Protein AF-A0A1F2XD06-F1 (afdb_monomer_lite)

Secondary structure (DSSP, 8-state):
-HHHHHHHHHHHHHHHHHHHHHHHHHT-THHHHHHHHHHHHHHHHHHHHHHHHHHHHHHHHHHTSGGGTTPPP-SGGGGT-S-GGGGT------------GGGSS--

Foldseek 3Di:
DVVVLVVLVCVLVVVLVVQVVVCVVVVHCVSSVVSPVVSVVSVLLSQLVCLQVVVVVVVVVLVVDPVNVPPDDCDDPCVVDVCSNVSNDVPDDPDPPPPPVVVVPDD

Structure (mmCIF, N/CA/C/O backbone):
data_AF-A0A1F2XD06-F1
#
_entry.id   AF-A0A1F2XD06-F1
#
loop_
_atom_site.group_PDB
_atom_site.id
_atom_site.type_symbol
_atom_site.label_atom_id
_atom_site.label_alt_id
_atom_site.label_comp_id
_atom_site.label_asym_id
_atom_site.label_entity_id
_atom_site.label_seq_id
_atom_site.pdbx_PDB_ins_code
_atom_site.Cartn_x
_atom_site.Cartn_y
_atom_site.Cartn_z
_atom_site.occupancy
_atom_site.B_iso_or_equiv
_atom_site.auth_seq_id
_atom_site.auth_comp_id
_atom_site.auth_asym_id
_atom_site.auth_atom_id
_atom_site.pdbx_PDB_model_num
ATOM 1 N N . MET A 1 1 ? -11.651 -0.872 -3.293 1.00 63.56 1 MET A N 1
ATOM 2 C CA . MET A 1 1 ? -10.454 -1.210 -2.487 1.00 63.56 1 MET A CA 1
ATOM 3 C C . MET A 1 1 ? -9.513 -2.116 -3.261 1.00 63.56 1 MET A C 1
ATOM 5 O O . MET A 1 1 ? -8.443 -1.654 -3.625 1.00 63.56 1 MET A O 1
ATOM 9 N N . THR A 1 2 ? -9.929 -3.335 -3.612 1.00 72.94 2 THR A N 1
ATOM 10 C CA . THR A 1 2 ? -9.148 -4.264 -4.454 1.00 72.94 2 THR A CA 1
ATOM 11 C C . THR A 1 2 ? -8.656 -3.620 -5.752 1.00 72.94 2 THR A C 1
ATOM 13 O O . THR A 1 2 ? -7.475 -3.701 -6.056 1.00 72.94 2 THR A O 1
ATOM 16 N N . HIS A 1 3 ? -9.519 -2.878 -6.452 1.00 74.25 3 HIS A N 1
ATOM 17 C CA . HIS A 1 3 ? -9.141 -2.164 -7.677 1.00 74.25 3 HIS A CA 1
ATOM 18 C C . HIS A 1 3 ? -8.012 -1.141 -7.484 1.00 74.25 3 HIS A C 1
ATOM 20 O O . HIS A 1 3 ? -7.142 -1.052 -8.337 1.00 74.25 3 HIS A O 1
ATOM 26 N N . VAL A 1 4 ? -7.982 -0.407 -6.365 1.00 76.44 4 VAL A N 1
ATOM 27 C CA . VAL A 1 4 ? -6.925 0.588 -6.099 1.00 76.44 4 VAL A CA 1
ATOM 28 C C . VAL A 1 4 ? -5.589 -0.116 -5.874 1.00 76.44 4 VAL A C 1
ATOM 30 O O . VAL A 1 4 ? -4.595 0.269 -6.469 1.00 76.44 4 VAL A O 1
ATOM 33 N N . LEU A 1 5 ? -5.576 -1.198 -5.091 1.00 78.62 5 LEU A N 1
ATOM 34 C CA . LEU A 1 5 ? -4.358 -1.978 -4.847 1.00 78.62 5 LEU A CA 1
ATOM 35 C C . LEU A 1 5 ? -3.827 -2.633 -6.129 1.00 78.62 5 LEU A C 1
ATOM 37 O O . LEU A 1 5 ? -2.625 -2.608 -6.373 1.00 78.62 5 LEU A O 1
ATOM 41 N N . ILE A 1 6 ? -4.720 -3.174 -6.964 1.00 83.31 6 ILE A N 1
ATOM 42 C CA . ILE A 1 6 ? -4.357 -3.788 -8.249 1.00 83.31 6 ILE A CA 1
ATOM 43 C C . ILE A 1 6 ? -3.783 -2.740 -9.206 1.00 83.31 6 ILE A C 1
ATOM 45 O O . ILE A 1 6 ? -2.752 -2.987 -9.825 1.00 83.31 6 ILE A O 1
ATOM 49 N N . VAL A 1 7 ? -4.416 -1.567 -9.310 1.00 82.88 7 VAL A N 1
ATOM 50 C CA . VAL A 1 7 ? -3.929 -0.480 -10.170 1.00 82.88 7 VAL A CA 1
ATOM 51 C C . VAL A 1 7 ? -2.564 0.010 -9.693 1.00 82.88 7 VAL A C 1
ATOM 53 O O . VAL A 1 7 ? -1.651 0.100 -10.505 1.00 82.88 7 VAL A O 1
ATOM 56 N N . THR A 1 8 ? -2.373 0.245 -8.393 1.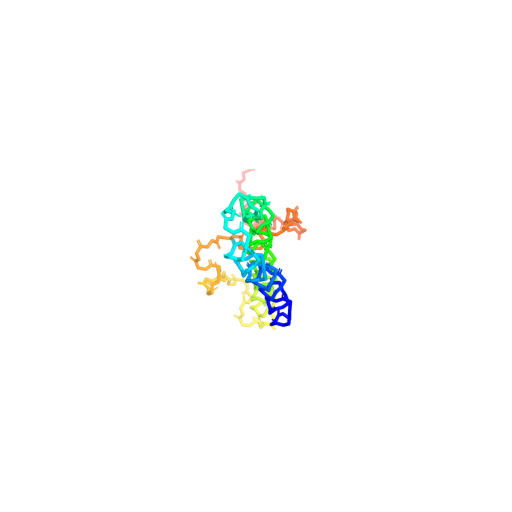00 78.75 8 THR A N 1
ATOM 57 C CA . THR A 1 8 ? -1.073 0.682 -7.862 1.00 78.75 8 THR A CA 1
ATOM 58 C C . THR A 1 8 ? 0.019 -0.368 -8.077 1.00 78.75 8 THR A C 1
ATOM 60 O O . THR A 1 8 ? 1.133 -0.024 -8.465 1.00 78.75 8 THR A O 1
ATOM 63 N N . ALA A 1 9 ? -0.295 -1.657 -7.902 1.00 81.56 9 ALA A N 1
ATOM 64 C CA . ALA A 1 9 ? 0.642 -2.744 -8.182 1.00 81.56 9 ALA A CA 1
ATOM 65 C C . ALA A 1 9 ? 1.005 -2.826 -9.674 1.00 81.56 9 ALA A C 1
ATOM 67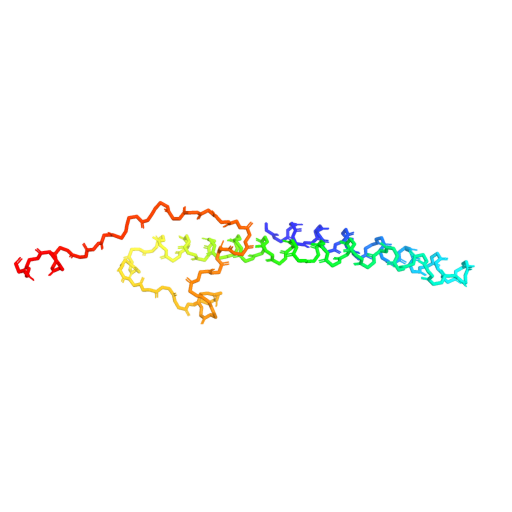 O O . ALA A 1 9 ? 2.178 -2.971 -10.013 1.00 81.56 9 ALA A O 1
ATOM 68 N N . ALA A 1 10 ? 0.023 -2.684 -10.568 1.00 83.75 10 ALA A N 1
ATOM 69 C CA . ALA A 1 10 ? 0.254 -2.682 -12.010 1.00 83.75 10 ALA A CA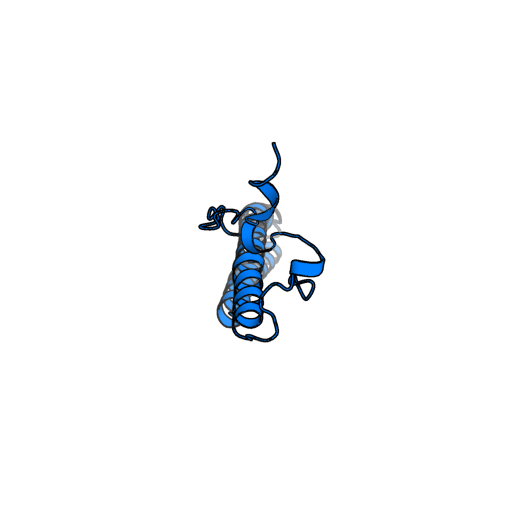 1
ATOM 70 C C . ALA A 1 10 ? 1.099 -1.476 -12.451 1.00 83.75 10 ALA A C 1
ATOM 72 O O . ALA A 1 10 ? 2.031 -1.641 -13.233 1.00 83.75 10 ALA A O 1
ATOM 73 N N . VAL A 1 11 ? 0.825 -0.283 -11.914 1.00 80.56 11 VAL A N 1
ATOM 74 C CA . VAL A 1 11 ? 1.578 0.947 -12.210 1.00 80.56 11 VAL A CA 1
ATOM 75 C C . VAL A 1 11 ? 3.005 0.892 -11.655 1.00 80.56 11 VAL A C 1
ATOM 77 O O . VAL A 1 11 ? 3.895 1.489 -12.246 1.00 80.56 11 VAL A O 1
ATOM 80 N N . ALA A 1 12 ? 3.266 0.146 -10.579 1.00 80.12 12 ALA A N 1
ATOM 81 C CA . ALA A 1 12 ? 4.628 -0.097 -10.102 1.00 80.12 12 ALA A CA 1
ATOM 82 C C . ALA A 1 12 ? 5.373 -1.153 -10.937 1.00 80.12 12 ALA A C 1
ATOM 84 O O . ALA A 1 12 ? 6.522 -0.946 -11.322 1.00 80.12 12 ALA A O 1
ATOM 85 N N . ALA A 1 13 ? 4.724 -2.282 -11.238 1.00 82.44 13 ALA A N 1
ATOM 86 C CA . ALA A 1 13 ? 5.375 -3.433 -11.858 1.00 82.44 13 ALA A CA 1
ATOM 87 C C . ALA A 1 13 ? 5.529 -3.309 -13.381 1.00 82.44 13 ALA A C 1
ATOM 89 O O . ALA A 1 13 ? 6.573 -3.667 -13.920 1.00 82.44 13 ALA A O 1
ATOM 90 N N . ALA A 1 14 ? 4.520 -2.797 -14.091 1.00 84.12 14 ALA A N 1
ATOM 91 C CA . ALA A 1 14 ? 4.543 -2.718 -15.552 1.00 84.12 14 ALA A CA 1
ATOM 92 C C . ALA A 1 14 ? 5.703 -1.860 -16.099 1.00 84.12 14 ALA A C 1
ATOM 94 O O . ALA A 1 14 ? 6.469 -2.372 -16.916 1.00 84.12 14 ALA A O 1
ATOM 95 N N . PRO A 1 15 ? 5.912 -0.605 -15.654 1.00 79.38 15 PRO A N 1
ATOM 96 C CA . PRO A 1 15 ? 7.049 0.186 -16.117 1.00 79.38 15 PRO A CA 1
ATOM 97 C C . PRO A 1 15 ? 8.392 -0.395 -15.668 1.00 79.38 15 PRO A C 1
ATOM 99 O O . PRO A 1 15 ? 9.349 -0.318 -16.431 1.00 79.38 15 PRO A O 1
ATOM 102 N N . PHE A 1 16 ? 8.468 -1.044 -14.500 1.00 82.25 16 PHE A N 1
ATOM 103 C CA . PHE A 1 16 ? 9.683 -1.743 -14.075 1.00 82.25 16 PHE A CA 1
ATOM 104 C C . PHE A 1 16 ? 10.054 -2.878 -15.042 1.00 82.25 16 PHE A C 1
ATOM 106 O O . PHE A 1 16 ? 11.195 -2.957 -15.486 1.00 82.25 16 PHE A O 1
ATOM 113 N N . VAL A 1 17 ? 9.088 -3.717 -15.434 1.00 84.38 17 VAL A N 1
ATOM 114 C CA . VAL A 1 17 ? 9.307 -4.817 -16.393 1.00 84.38 17 VAL A CA 1
ATOM 115 C C . VAL A 1 17 ? 9.700 -4.284 -17.773 1.00 84.38 17 VAL A C 1
ATOM 117 O O . VAL A 1 17 ? 10.606 -4.826 -18.406 1.00 84.38 17 VAL A O 1
ATOM 120 N N . VAL A 1 18 ? 9.064 -3.201 -18.227 1.00 84.62 18 VAL A N 1
ATOM 121 C CA . VAL A 1 18 ? 9.400 -2.551 -19.503 1.00 84.62 18 VAL A CA 1
ATOM 122 C C . VAL A 1 18 ? 10.824 -1.989 -19.474 1.00 84.62 18 VAL A C 1
ATOM 124 O O . VAL A 1 18 ? 11.609 -2.268 -20.379 1.00 84.62 18 VAL A O 1
ATOM 127 N N . LEU A 1 19 ? 11.187 -1.244 -18.428 1.00 80.56 19 LEU A N 1
ATOM 128 C CA . LEU A 1 19 ? 12.524 -0.663 -18.279 1.00 80.56 19 LEU A CA 1
ATOM 129 C C . LEU A 1 19 ? 13.602 -1.732 -18.105 1.00 80.56 19 LEU A C 1
ATOM 131 O O . LEU A 1 19 ? 14.698 -1.586 -18.643 1.00 80.56 19 LEU A O 1
ATOM 135 N N . TRP A 1 20 ? 13.288 -2.827 -17.416 1.00 82.25 20 TRP A N 1
ATOM 136 C CA . TRP A 1 20 ? 14.178 -3.976 -17.310 1.00 82.25 20 TRP A CA 1
ATOM 137 C C . TRP A 1 20 ? 14.423 -4.628 -18.677 1.00 82.25 20 TRP A C 1
ATOM 139 O O . TRP A 1 20 ? 15.571 -4.878 -19.036 1.00 82.25 20 TRP A O 1
ATOM 149 N N . GLY A 1 21 ? 13.380 -4.817 -19.492 1.00 84.56 21 GLY A N 1
ATOM 150 C CA . GLY A 1 21 ? 13.526 -5.326 -20.858 1.00 84.56 21 GLY A CA 1
ATOM 151 C C . GLY A 1 21 ? 14.373 -4.412 -21.750 1.00 84.56 21 GLY A C 1
ATOM 152 O O . GLY A 1 21 ? 15.265 -4.885 -22.452 1.00 84.56 21 GLY A O 1
ATOM 153 N N . ILE A 1 22 ? 14.154 -3.095 -21.676 1.00 82.12 22 ILE A N 1
ATOM 154 C CA . ILE A 1 22 ? 14.959 -2.100 -22.405 1.00 82.12 22 ILE A CA 1
ATOM 155 C C . ILE A 1 22 ? 16.419 -2.127 -21.932 1.00 82.12 22 ILE A C 1
ATOM 157 O O . ILE A 1 22 ? 17.329 -2.085 -22.757 1.00 82.12 22 ILE A O 1
ATOM 161 N N . SER A 1 23 ? 16.653 -2.254 -20.624 1.00 82.00 23 SER A N 1
ATOM 162 C CA . SER A 1 23 ? 17.994 -2.356 -20.034 1.00 82.00 23 SER A CA 1
ATOM 163 C C . SER A 1 23 ? 18.796 -3.526 -20.612 1.00 82.00 23 SER A C 1
ATOM 165 O O . SER A 1 23 ? 19.970 -3.354 -20.944 1.00 82.00 23 SER A O 1
ATOM 167 N N . LEU A 1 24 ? 18.159 -4.685 -20.826 1.00 85.00 24 LEU A N 1
ATOM 168 C CA . LEU A 1 24 ? 18.808 -5.851 -21.437 1.00 85.00 24 LEU A CA 1
ATOM 169 C C . LEU A 1 24 ? 19.221 -5.599 -22.894 1.00 85.00 24 LEU A C 1
ATOM 171 O O . LEU A 1 24 ? 20.287 -6.045 -23.307 1.00 85.00 24 LEU A O 1
ATOM 175 N N . VAL A 1 25 ? 18.407 -4.866 -23.660 1.00 87.31 25 VAL A N 1
ATOM 176 C CA . VAL A 1 25 ? 18.700 -4.533 -25.067 1.00 87.31 25 VAL A CA 1
ATOM 177 C C . VAL A 1 25 ? 19.802 -3.477 -25.175 1.00 87.31 25 VAL A C 1
ATOM 179 O O . VAL A 1 25 ? 20.651 -3.556 -26.057 1.00 87.31 25 VAL A O 1
ATOM 182 N N . VAL A 1 26 ? 19.802 -2.494 -24.273 1.00 84.88 26 VAL A N 1
ATOM 183 C CA . VAL A 1 26 ? 20.767 -1.382 -24.261 1.00 84.88 26 VAL A CA 1
ATOM 184 C C . VAL A 1 26 ? 22.072 -1.761 -23.538 1.00 84.88 26 VAL A C 1
ATOM 186 O O . VAL A 1 26 ? 23.053 -1.025 -23.615 1.00 84.88 26 VAL A O 1
ATOM 189 N N . ALA A 1 27 ? 22.104 -2.911 -22.852 1.00 81.19 27 ALA A N 1
ATOM 190 C CA . ALA A 1 27 ? 23.211 -3.370 -22.009 1.00 81.19 27 ALA A CA 1
ATOM 191 C C . ALA A 1 27 ? 23.678 -2.307 -20.993 1.00 81.19 27 ALA A C 1
ATOM 193 O O . ALA A 1 27 ? 24.859 -2.213 -20.660 1.00 81.19 27 ALA A O 1
ATOM 194 N N . ASN A 1 28 ? 22.742 -1.490 -20.500 1.00 79.31 28 ASN A N 1
ATOM 195 C CA . ASN A 1 28 ? 23.030 -0.392 -19.587 1.00 79.31 28 ASN A CA 1
ATOM 196 C C . ASN A 1 28 ? 22.066 -0.413 -18.397 1.00 79.31 28 ASN A C 1
ATOM 198 O O . ASN A 1 28 ? 20.931 0.058 -18.475 1.00 79.31 28 ASN A O 1
ATOM 202 N N . ALA A 1 29 ? 22.555 -0.938 -17.274 1.00 77.19 29 ALA A N 1
ATOM 203 C CA . ALA A 1 29 ? 21.772 -1.099 -16.054 1.00 77.19 29 ALA A CA 1
ATOM 204 C C . ALA A 1 29 ? 21.429 0.231 -15.361 1.00 77.19 29 ALA A C 1
ATOM 206 O O . ALA A 1 29 ? 20.445 0.285 -14.627 1.00 77.19 29 ALA A O 1
ATOM 207 N N . SER A 1 30 ? 22.166 1.315 -15.643 1.00 79.88 30 SER A N 1
ATOM 208 C CA . SER A 1 30 ? 21.950 2.617 -14.988 1.00 79.88 30 SER A CA 1
ATOM 209 C C . SER A 1 30 ? 20.572 3.228 -15.276 1.00 79.88 30 SER A C 1
ATOM 211 O O . SER A 1 30 ? 20.089 4.065 -14.517 1.00 79.88 30 SER A O 1
ATOM 213 N N . ILE A 1 31 ? 19.888 2.775 -16.336 1.00 76.56 31 ILE A N 1
ATOM 214 C CA . ILE A 1 31 ? 18.524 3.213 -16.659 1.00 76.56 31 ILE A CA 1
ATOM 215 C C . ILE A 1 31 ? 17.498 2.725 -15.625 1.00 76.56 31 ILE A C 1
ATOM 217 O O . ILE A 1 31 ? 16.504 3.402 -15.369 1.00 76.56 31 ILE A O 1
ATOM 221 N N . VAL A 1 32 ? 17.753 1.566 -15.006 1.00 78.88 32 VAL A N 1
ATOM 222 C CA . VAL A 1 32 ? 16.910 0.999 -13.944 1.00 78.88 32 VAL A CA 1
ATOM 223 C C . VAL A 1 32 ? 17.139 1.750 -12.632 1.00 78.88 32 VAL A C 1
ATOM 225 O O . VAL A 1 32 ? 16.208 1.885 -11.839 1.00 78.88 32 VAL A O 1
ATOM 228 N N . ASP A 1 33 ? 18.334 2.319 -12.436 1.00 82.06 33 ASP A N 1
ATOM 229 C CA . ASP A 1 33 ? 18.683 3.007 -11.193 1.00 82.06 33 ASP A CA 1
ATOM 230 C C . ASP A 1 33 ? 17.832 4.253 -10.935 1.00 82.06 33 ASP A C 1
ATOM 232 O O . ASP A 1 33 ? 17.425 4.514 -9.801 1.00 82.06 33 ASP A O 1
ATOM 236 N N . LEU A 1 34 ? 17.461 4.970 -12.001 1.00 81.81 34 LEU A N 1
ATOM 237 C CA . LEU A 1 34 ? 16.545 6.110 -11.927 1.00 81.81 34 LEU A CA 1
ATOM 238 C C . LEU A 1 34 ? 15.138 5.706 -11.449 1.00 81.81 34 LEU A C 1
ATOM 240 O O . LEU A 1 34 ? 14.399 6.532 -10.911 1.00 81.81 34 LEU A O 1
ATOM 244 N N . PHE A 1 35 ? 14.759 4.439 -11.626 1.00 81.94 35 PHE A N 1
ATOM 245 C CA . PHE A 1 35 ? 13.418 3.946 -11.331 1.00 81.94 35 PHE A CA 1
ATOM 246 C C . PHE A 1 35 ? 13.248 3.436 -9.893 1.00 81.94 35 PHE A C 1
ATOM 248 O O . PHE A 1 35 ? 12.117 3.357 -9.403 1.00 81.94 35 PHE A O 1
ATOM 255 N N . TRP A 1 36 ? 14.343 3.150 -9.179 1.00 82.31 36 TRP A N 1
ATOM 256 C CA . TRP A 1 36 ? 14.289 2.704 -7.782 1.00 82.31 36 TRP A CA 1
ATOM 257 C C . TRP A 1 36 ? 13.607 3.721 -6.868 1.00 82.31 36 TRP A C 1
ATOM 259 O O . TRP A 1 36 ? 12.681 3.367 -6.139 1.00 82.31 36 TRP A O 1
ATOM 269 N N . GLY A 1 37 ? 14.021 4.991 -6.931 1.00 86.31 37 GLY A N 1
ATOM 270 C CA . GLY A 1 37 ? 13.482 6.056 -6.078 1.00 86.31 37 GLY A CA 1
ATOM 271 C C . GLY A 1 37 ? 11.957 6.209 -6.194 1.00 86.31 37 GLY A C 1
ATOM 272 O O . GLY A 1 37 ? 11.256 6.062 -5.189 1.00 86.31 37 GLY A O 1
ATOM 273 N N . PRO A 1 38 ? 11.417 6.436 -7.408 1.00 85.94 38 PRO A N 1
ATOM 274 C CA . PRO A 1 38 ? 9.974 6.514 -7.634 1.00 85.94 38 PRO A CA 1
ATOM 275 C C . PRO A 1 38 ? 9.223 5.244 -7.216 1.00 85.94 38 PRO A C 1
ATOM 277 O O . PRO A 1 38 ? 8.136 5.331 -6.643 1.00 85.94 38 PRO A O 1
ATOM 280 N N . SER A 1 39 ? 9.810 4.067 -7.449 1.00 83.69 39 SER A N 1
ATOM 281 C CA . SER A 1 39 ? 9.193 2.789 -7.079 1.00 83.69 39 SER A CA 1
ATOM 282 C C . SER A 1 39 ? 9.042 2.645 -5.566 1.00 83.69 39 SER A C 1
ATOM 284 O O . SER A 1 39 ? 7.958 2.308 -5.090 1.00 83.69 39 SER A O 1
ATOM 286 N N . PHE A 1 40 ? 10.085 2.958 -4.791 1.00 86.00 40 PHE A N 1
ATOM 287 C CA . PHE A 1 40 ? 10.007 2.922 -3.329 1.00 86.00 40 PHE A CA 1
ATOM 288 C C . PHE A 1 40 ? 8.975 3.909 -2.782 1.00 86.00 40 PHE A C 1
ATOM 290 O O . PHE A 1 40 ? 8.191 3.547 -1.904 1.00 86.00 40 PHE A O 1
ATOM 297 N N . ALA A 1 41 ? 8.924 5.127 -3.329 1.00 86.88 41 ALA A N 1
ATOM 298 C CA . ALA A 1 41 ? 7.933 6.124 -2.934 1.00 86.88 41 ALA A CA 1
ATOM 299 C C . ALA A 1 41 ? 6.496 5.638 -3.197 1.00 86.88 41 ALA A C 1
ATOM 301 O O . ALA A 1 41 ? 5.624 5.767 -2.336 1.00 86.88 41 ALA A O 1
ATOM 302 N N . MET A 1 42 ? 6.256 5.020 -4.355 1.00 84.81 42 MET A N 1
ATOM 303 C CA . MET A 1 42 ? 4.940 4.498 -4.718 1.00 84.81 42 MET A CA 1
ATOM 304 C C . MET A 1 42 ? 4.517 3.310 -3.844 1.00 84.81 42 MET A C 1
ATOM 306 O O . MET A 1 42 ? 3.359 3.241 -3.429 1.00 84.81 42 MET A O 1
ATOM 310 N N . VAL A 1 43 ? 5.446 2.410 -3.502 1.00 84.69 43 VAL A N 1
ATOM 311 C CA . VAL A 1 43 ? 5.183 1.306 -2.563 1.00 84.69 43 VAL A CA 1
ATOM 312 C C . VAL A 1 43 ? 4.858 1.841 -1.167 1.00 84.69 43 VAL A C 1
ATOM 314 O O . VAL A 1 43 ? 3.868 1.418 -0.573 1.00 84.69 43 VAL A O 1
ATOM 317 N N . ALA A 1 44 ? 5.636 2.798 -0.654 1.00 86.50 44 ALA A N 1
ATOM 318 C CA . ALA A 1 44 ? 5.385 3.402 0.654 1.00 86.50 44 ALA A CA 1
ATOM 319 C C . ALA A 1 44 ? 4.005 4.079 0.718 1.00 86.50 44 ALA A C 1
ATOM 321 O O . ALA A 1 44 ? 3.252 3.874 1.672 1.00 86.50 44 ALA A O 1
ATOM 322 N N . TRP A 1 45 ? 3.633 4.817 -0.332 1.00 85.88 45 TRP A N 1
ATOM 323 C CA . TRP A 1 45 ? 2.306 5.420 -0.455 1.00 85.88 45 TRP A CA 1
ATOM 324 C C . TRP A 1 45 ? 1.185 4.370 -0.481 1.00 85.88 45 TRP A C 1
ATOM 326 O O . TRP A 1 45 ? 0.189 4.505 0.232 1.00 85.88 45 TRP A O 1
ATOM 336 N N . ALA A 1 46 ? 1.359 3.287 -1.247 1.00 85.12 46 ALA A N 1
ATOM 337 C CA . ALA A 1 46 ? 0.383 2.202 -1.330 1.00 85.12 46 ALA A CA 1
ATOM 338 C C . ALA A 1 46 ? 0.133 1.542 0.036 1.00 85.12 46 ALA A C 1
ATOM 340 O O . ALA A 1 46 ? -1.014 1.257 0.389 1.00 85.12 46 ALA A O 1
ATOM 341 N N . VAL A 1 47 ? 1.200 1.329 0.813 1.00 85.06 47 VAL A N 1
ATOM 342 C CA . VAL A 1 47 ? 1.115 0.797 2.177 1.00 85.06 47 VAL A CA 1
ATOM 343 C C . VAL A 1 47 ? 0.340 1.763 3.076 1.00 85.06 47 VAL A C 1
ATOM 345 O O . VAL A 1 47 ? -0.609 1.335 3.727 1.00 85.06 47 VAL A O 1
ATOM 348 N N . GLY A 1 48 ? 0.658 3.061 3.064 1.00 84.50 48 GLY A N 1
ATOM 349 C CA . GLY A 1 48 ? -0.079 4.064 3.847 1.00 84.50 48 GLY A CA 1
ATOM 350 C C . GLY A 1 48 ? -1.585 4.057 3.554 1.00 84.50 48 GLY A C 1
ATOM 351 O O . GLY A 1 48 ? -2.400 3.944 4.471 1.00 84.50 48 GLY A O 1
ATOM 352 N N . MET A 1 49 ? -1.955 4.055 2.270 1.00 83.81 49 MET A N 1
ATOM 353 C CA . MET A 1 49 ? -3.352 3.994 1.818 1.00 83.81 49 MET A CA 1
ATOM 354 C C . MET A 1 49 ? -4.073 2.710 2.248 1.00 83.81 49 MET A C 1
ATOM 356 O O . MET A 1 49 ? -5.262 2.739 2.589 1.00 83.81 49 MET A O 1
ATOM 360 N N . TYR A 1 50 ? -3.372 1.573 2.221 1.00 84.75 50 TYR A N 1
ATOM 361 C CA . TYR A 1 50 ? -3.909 0.295 2.683 1.00 84.75 50 TYR A CA 1
ATOM 362 C C . TYR A 1 50 ? -4.237 0.344 4.178 1.00 84.75 50 TYR A C 1
ATOM 364 O O . TYR A 1 50 ? -5.349 -0.006 4.573 1.00 84.75 50 TYR A O 1
ATOM 372 N N . PHE A 1 51 ? -3.300 0.818 4.998 1.00 83.44 51 PHE A N 1
ATOM 373 C CA . PHE A 1 51 ? -3.466 0.908 6.448 1.00 83.44 51 PHE A CA 1
ATOM 374 C C . PHE A 1 51 ? -4.580 1.883 6.856 1.00 83.44 51 PHE A C 1
ATOM 376 O O . PHE A 1 51 ? -5.405 1.531 7.701 1.00 83.44 51 PHE A O 1
ATOM 383 N N . GLU A 1 52 ? -4.670 3.047 6.205 1.00 83.50 52 GLU A N 1
ATOM 384 C CA . GLU A 1 52 ? -5.765 4.007 6.405 1.00 83.50 52 GLU A CA 1
ATOM 385 C C . GLU A 1 52 ? -7.118 3.377 6.078 1.00 83.50 52 GLU A C 1
ATOM 387 O O . GLU A 1 52 ? -8.000 3.281 6.932 1.00 83.50 52 GLU A O 1
ATOM 392 N N . THR A 1 53 ? -7.274 2.862 4.859 1.00 83.06 53 THR A N 1
ATOM 393 C CA . THR A 1 53 ? -8.607 2.467 4.402 1.00 83.06 53 THR A CA 1
ATOM 394 C C . THR A 1 53 ? -9.083 1.159 5.024 1.00 83.06 53 THR A C 1
ATOM 396 O O . THR A 1 53 ? -10.268 1.011 5.331 1.00 83.06 53 THR A O 1
ATOM 399 N N . VAL A 1 54 ? -8.186 0.186 5.213 1.00 84.88 54 VAL A N 1
ATOM 400 C CA . VAL A 1 54 ? -8.544 -1.078 5.867 1.00 84.88 54 VAL A CA 1
ATOM 401 C C . VAL A 1 54 ? -8.737 -0.857 7.364 1.00 84.88 54 VAL A C 1
ATOM 403 O O . VAL A 1 54 ? -9.695 -1.397 7.914 1.00 84.88 54 VAL A O 1
ATOM 406 N N . GLY A 1 55 ? -7.909 -0.026 8.007 1.00 83.88 55 GLY A N 1
ATOM 407 C CA . GLY A 1 55 ? -8.082 0.353 9.409 1.00 83.88 55 GLY A CA 1
ATOM 408 C C . GLY A 1 55 ? -9.454 0.979 9.665 1.00 83.88 55 GLY A C 1
ATOM 409 O O . GLY A 1 55 ? -10.188 0.506 10.537 1.00 83.88 55 GLY A O 1
ATOM 410 N N . ASP A 1 56 ? -9.844 1.955 8.843 1.00 83.38 56 ASP A N 1
ATOM 411 C CA . ASP A 1 56 ? -11.147 2.620 8.930 1.00 83.38 56 ASP A CA 1
ATOM 412 C C . ASP A 1 56 ? -12.312 1.684 8.604 1.00 83.38 56 ASP A C 1
ATOM 414 O O . ASP A 1 56 ? -13.338 1.713 9.284 1.00 83.38 56 ASP A O 1
ATOM 418 N N . LEU A 1 57 ? -12.183 0.825 7.589 1.00 85.31 57 LEU A N 1
ATOM 419 C CA . LEU A 1 57 ? -13.237 -0.129 7.248 1.00 85.31 57 LEU A CA 1
ATOM 420 C C . LEU A 1 57 ? -13.470 -1.134 8.378 1.00 85.31 57 LEU A C 1
ATOM 422 O O . LEU A 1 57 ? -14.622 -1.444 8.688 1.00 85.31 57 LEU A O 1
ATOM 426 N N . GLN A 1 58 ? -12.398 -1.645 8.986 1.00 85.69 58 GLN A N 1
ATOM 427 C CA . GLN A 1 58 ? -12.521 -2.564 10.110 1.00 85.69 58 GLN A CA 1
ATOM 428 C C . GLN A 1 58 ? -13.169 -1.866 11.317 1.00 85.69 58 GLN A C 1
ATOM 430 O O . GLN A 1 58 ? -14.110 -2.413 11.888 1.00 85.69 58 GLN A O 1
ATOM 435 N N . LEU A 1 59 ? -12.766 -0.627 11.627 1.00 83.88 59 LEU A N 1
ATOM 436 C CA . LEU A 1 59 ? -13.356 0.157 12.716 1.00 83.88 59 LEU A CA 1
ATOM 437 C C . LEU A 1 59 ? -14.836 0.477 12.472 1.00 83.88 59 LEU A C 1
ATOM 439 O O . LEU A 1 59 ? -15.655 0.372 13.382 1.00 83.88 59 LEU A O 1
ATOM 443 N N . ARG A 1 60 ? -15.199 0.851 11.239 1.00 84.19 60 ARG A N 1
ATOM 444 C CA . ARG A 1 60 ? -16.591 1.127 10.853 1.00 84.19 60 ARG A CA 1
ATOM 445 C C . ARG A 1 60 ? -17.474 -0.105 10.988 1.00 84.19 60 ARG A C 1
ATOM 447 O O . ARG A 1 60 ? -18.605 0.026 11.433 1.00 84.19 60 ARG A O 1
ATOM 454 N N . ARG A 1 61 ? -16.972 -1.285 10.611 1.00 85.56 61 ARG A N 1
ATOM 455 C CA . ARG A 1 61 ? -17.700 -2.552 10.774 1.00 85.56 61 ARG A CA 1
ATOM 456 C C . ARG A 1 61 ? -17.859 -2.925 12.243 1.00 85.56 61 ARG A C 1
ATOM 458 O O . ARG A 1 61 ? -18.946 -3.325 12.629 1.00 85.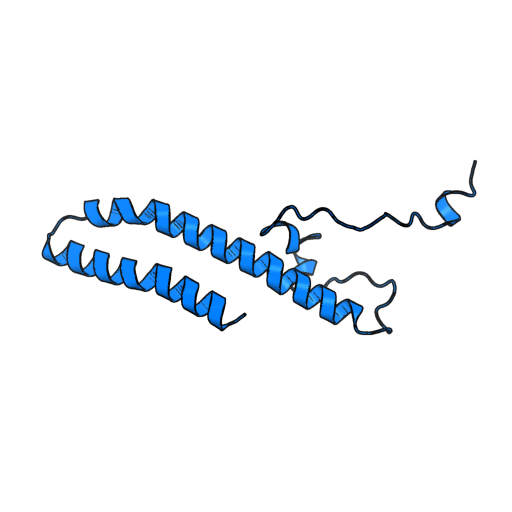56 61 ARG A O 1
ATOM 465 N N . PHE A 1 62 ? -16.812 -2.744 13.046 1.00 84.94 62 PHE A N 1
ATOM 466 C CA . PHE A 1 62 ? -16.854 -3.013 14.482 1.00 84.94 62 PHE A CA 1
ATOM 467 C C . PHE A 1 62 ? -17.879 -2.124 15.200 1.00 84.94 62 PHE A C 1
ATOM 469 O O . PHE A 1 62 ? -18.712 -2.625 15.945 1.00 84.94 62 PHE A O 1
ATOM 476 N N . LYS A 1 63 ? -17.884 -0.819 14.898 1.00 82.69 63 LYS A N 1
ATOM 477 C CA . LYS A 1 63 ? -18.834 0.154 15.467 1.00 82.69 63 LYS A CA 1
ATOM 478 C C . LYS A 1 63 ? -20.273 0.023 14.956 1.00 82.69 63 LYS A C 1
ATOM 480 O O . LYS A 1 63 ? -21.162 0.628 15.539 1.00 82.69 63 LYS A O 1
ATOM 485 N N . ALA A 1 64 ? -20.505 -0.681 13.847 1.00 87.69 64 ALA A N 1
ATOM 486 C CA . ALA A 1 64 ? -21.849 -0.851 13.288 1.00 87.69 64 ALA A CA 1
ATOM 487 C C . ALA A 1 64 ? -22.694 -1.878 14.059 1.00 87.69 64 ALA A C 1
ATOM 489 O O . ALA A 1 64 ? -23.906 -1.932 13.872 1.00 87.69 64 ALA A O 1
ATOM 490 N N . ASP A 1 65 ? -22.059 -2.693 14.897 1.00 84.94 65 ASP A N 1
ATOM 491 C CA . ASP A 1 65 ? -22.717 -3.697 15.717 1.00 84.94 65 ASP A CA 1
ATOM 492 C C . ASP A 1 65 ? -22.867 -3.169 17.150 1.00 84.94 65 ASP A C 1
ATOM 494 O O . ASP A 1 65 ? -21.874 -2.917 17.837 1.00 84.94 65 ASP A O 1
ATOM 498 N N . LEU A 1 66 ? -24.118 -2.997 17.590 1.00 77.25 66 LEU A N 1
ATOM 499 C CA . LEU A 1 66 ? -24.454 -2.495 18.926 1.00 77.25 66 LEU A CA 1
ATOM 500 C C . LEU A 1 66 ? -23.919 -3.399 20.046 1.00 77.25 66 LEU A C 1
ATOM 502 O O . LEU A 1 66 ? -23.671 -2.920 21.149 1.00 77.25 66 LEU A O 1
ATOM 506 N N . ALA A 1 67 ? -23.690 -4.691 19.776 1.00 81.75 67 ALA A N 1
ATOM 507 C CA . ALA A 1 67 ? -23.096 -5.604 20.753 1.00 81.75 67 ALA A CA 1
ATOM 508 C C . ALA A 1 67 ? -21.641 -5.241 21.106 1.00 81.75 67 ALA A C 1
ATOM 510 O O . ALA A 1 67 ? -21.131 -5.676 22.137 1.00 81.75 67 ALA A O 1
ATOM 511 N N . ASN A 1 68 ? -20.983 -4.432 20.270 1.00 79.81 68 ASN A N 1
ATOM 512 C CA . ASN A 1 68 ? -19.598 -4.006 20.449 1.00 79.81 68 ASN A CA 1
ATOM 513 C C . ASN A 1 68 ? -19.470 -2.601 21.065 1.00 79.81 68 ASN A C 1
ATOM 515 O O . ASN A 1 68 ? -18.362 -2.058 21.135 1.00 79.81 68 ASN A O 1
ATOM 519 N N . GLU A 1 69 ? -20.570 -1.992 21.521 1.00 73.25 69 GLU A N 1
ATOM 520 C CA . GLU A 1 69 ? -20.526 -0.697 22.201 1.00 73.25 69 GLU A CA 1
ATOM 521 C C . GLU A 1 69 ? -19.700 -0.774 23.496 1.00 73.25 69 GLU A C 1
ATOM 523 O O . GLU A 1 69 ? -19.930 -1.605 24.372 1.00 73.25 69 GLU A O 1
ATOM 528 N N . GLY A 1 70 ? -18.693 0.096 23.610 1.00 76.19 70 GLY A N 1
ATOM 529 C CA . GLY A 1 70 ? -17.778 0.140 24.757 1.00 76.19 70 GLY A CA 1
ATOM 530 C C . GLY A 1 70 ? -16.643 -0.891 24.731 1.00 76.19 70 GLY A C 1
ATOM 531 O O . GLY A 1 70 ? -15.744 -0.808 25.568 1.00 76.19 70 GLY A O 1
ATOM 532 N N . LEU A 1 71 ? -16.629 -1.818 23.768 1.00 80.06 71 LEU A N 1
ATOM 533 C CA . LEU A 1 71 ? -15.535 -2.773 23.591 1.00 80.06 71 LEU A CA 1
ATOM 534 C C . LEU A 1 71 ? -14.388 -2.166 22.770 1.00 80.06 71 LEU A C 1
ATOM 536 O O . LEU A 1 71 ? -14.581 -1.296 21.918 1.00 80.06 71 LEU A O 1
ATOM 540 N N . VAL A 1 72 ? -13.166 -2.633 23.030 1.00 78.50 72 VAL A N 1
ATOM 541 C CA . VAL A 1 72 ? -11.968 -2.227 22.282 1.00 78.50 72 VAL A CA 1
ATOM 542 C C . VAL A 1 72 ? -11.723 -3.223 21.159 1.00 78.50 72 VAL A C 1
ATOM 544 O O . VAL A 1 72 ? -11.717 -4.431 21.376 1.00 78.50 72 VAL A O 1
ATOM 547 N N . MET A 1 73 ? -11.495 -2.710 19.954 1.00 80.19 73 MET A N 1
ATOM 548 C CA . MET A 1 73 ? -11.225 -3.532 18.785 1.00 80.19 73 MET A CA 1
ATOM 549 C C . MET A 1 73 ? -9.787 -4.080 18.818 1.00 80.19 73 MET A C 1
ATOM 551 O O . MET A 1 73 ? -8.831 -3.314 18.726 1.00 80.19 73 MET A O 1
ATOM 555 N N . ASP A 1 74 ? -9.632 -5.403 18.897 1.00 81.69 74 ASP A N 1
ATOM 556 C CA . ASP A 1 74 ? -8.342 -6.111 18.996 1.00 81.69 74 ASP A CA 1
ATOM 557 C C . ASP A 1 74 ? -8.077 -7.080 17.821 1.00 81.69 74 ASP A C 1
ATOM 559 O O . ASP A 1 74 ? -7.145 -7.886 17.846 1.00 81.69 74 ASP A O 1
ATOM 563 N N . GLN A 1 75 ? -8.884 -6.986 16.760 1.00 79.44 75 GLN A N 1
ATOM 564 C CA . GLN A 1 75 ? -8.840 -7.866 15.589 1.00 79.44 75 GLN A CA 1
ATOM 565 C C . GLN A 1 75 ? -8.192 -7.185 14.370 1.00 79.44 75 GLN A C 1
ATOM 567 O O . GLN A 1 75 ? -8.234 -5.965 14.201 1.00 79.44 75 GLN A O 1
ATOM 572 N N . GLY A 1 76 ? -7.621 -7.976 13.457 1.00 83.62 76 GLY A N 1
ATOM 573 C CA . GLY A 1 76 ? -7.067 -7.463 12.199 1.00 83.62 76 GLY A CA 1
ATOM 574 C C . GLY A 1 76 ? -5.854 -6.547 12.400 1.00 83.62 76 GLY A C 1
ATOM 575 O O . GLY A 1 76 ? -4.910 -6.908 13.098 1.00 83.62 76 GLY A O 1
ATOM 576 N N . LEU A 1 77 ? -5.860 -5.363 11.776 1.00 80.62 77 LEU A N 1
ATOM 577 C CA . LEU A 1 77 ? -4.737 -4.414 11.862 1.00 80.62 77 LEU A CA 1
ATOM 578 C C . LEU A 1 77 ? -4.572 -3.833 13.276 1.00 80.62 77 LEU A C 1
ATOM 580 O O . LEU A 1 77 ? -3.458 -3.509 13.686 1.00 80.62 77 LEU A O 1
ATOM 584 N N . TRP A 1 78 ? -5.668 -3.761 14.031 1.00 79.25 78 TRP A N 1
ATOM 585 C CA . TRP A 1 78 ? -5.724 -3.190 15.378 1.00 79.25 78 TRP A CA 1
ATOM 586 C C . TRP A 1 78 ? -5.049 -4.074 16.437 1.00 79.25 78 TRP A C 1
ATOM 588 O O . TRP A 1 78 ? -4.672 -3.591 17.500 1.00 79.25 78 TRP A O 1
ATOM 598 N N . ARG A 1 79 ? -4.799 -5.353 16.118 1.00 82.88 79 ARG A N 1
ATOM 599 C CA . ARG A 1 79 ? -3.992 -6.259 16.950 1.00 82.88 79 ARG A CA 1
ATOM 600 C C . ARG A 1 79 ? -2.515 -5.861 16.995 1.00 82.88 79 ARG A C 1
ATOM 602 O O . ARG A 1 79 ? -1.840 -6.098 17.992 1.00 82.88 79 ARG A O 1
ATOM 609 N N . TYR A 1 80 ? -2.001 -5.318 15.893 1.00 77.88 80 TYR A N 1
ATOM 610 C CA . TYR A 1 80 ? -0.573 -5.036 15.722 1.00 77.88 80 TYR A CA 1
ATOM 611 C C . TYR A 1 80 ? -0.213 -3.586 16.054 1.00 77.88 80 TYR A C 1
ATOM 613 O O . TYR A 1 80 ? 0.923 -3.304 16.425 1.00 77.88 80 TYR A O 1
ATOM 621 N N . THR A 1 81 ? -1.164 -2.658 15.934 1.00 73.75 81 THR A N 1
ATOM 622 C CA . THR A 1 81 ? -0.965 -1.241 16.251 1.00 73.75 81 THR A CA 1
ATOM 623 C C . THR A 1 81 ? -2.250 -0.622 16.791 1.00 73.75 81 THR A C 1
ATOM 625 O O . THR A 1 81 ? -3.341 -0.952 16.338 1.00 73.75 81 THR A O 1
ATOM 628 N N . ARG A 1 82 ? -2.126 0.306 17.750 1.00 73.69 82 ARG A N 1
ATOM 629 C CA . ARG A 1 82 ? -3.277 0.984 18.376 1.00 73.69 82 ARG A CA 1
ATOM 630 C C . ARG A 1 82 ? -3.997 1.950 17.433 1.00 73.69 82 ARG A C 1
ATOM 632 O O . ARG A 1 82 ? -5.158 2.262 17.664 1.00 73.69 82 ARG A O 1
ATOM 639 N N . HIS A 1 83 ? -3.311 2.419 16.391 1.00 75.00 83 HIS A N 1
ATOM 640 C CA . HIS A 1 83 ? -3.842 3.378 15.422 1.00 75.00 83 HIS A CA 1
ATOM 641 C C . HIS A 1 83 ? -3.362 3.034 14.004 1.00 75.00 83 HIS A C 1
ATOM 643 O O . HIS A 1 83 ? -2.511 3.731 13.448 1.00 75.00 83 HIS A O 1
ATOM 649 N N . PRO A 1 84 ? -3.871 1.948 13.392 1.00 71.62 84 PRO A N 1
ATOM 650 C CA . PRO A 1 84 ? -3.466 1.559 12.042 1.00 71.62 84 PRO A CA 1
ATOM 651 C C . PRO A 1 84 ? -3.851 2.607 10.997 1.00 71.62 84 PRO A C 1
ATOM 653 O O . PRO A 1 84 ? -3.167 2.739 9.991 1.00 71.62 84 PRO A O 1
ATOM 656 N N . ASN A 1 85 ? -4.891 3.400 11.244 1.00 72.38 85 ASN A N 1
ATOM 657 C CA . ASN A 1 85 ? -5.346 4.427 10.315 1.00 72.38 85 ASN A CA 1
ATOM 658 C C . ASN A 1 85 ? -4.515 5.728 10.322 1.00 72.38 85 ASN A C 1
ATOM 660 O O . ASN A 1 85 ? -4.732 6.578 9.467 1.00 72.38 85 ASN A O 1
ATOM 664 N N . TYR A 1 86 ? -3.519 5.874 11.207 1.00 70.94 86 TYR A N 1
ATOM 665 C CA . TYR A 1 86 ? -2.633 7.052 11.243 1.00 70.94 86 TYR A CA 1
ATOM 666 C C . TYR A 1 86 ? -1.536 7.045 10.164 1.00 70.94 86 TYR A C 1
ATOM 668 O O . TYR A 1 86 ? -0.871 8.058 9.957 1.00 70.94 86 TYR A O 1
ATOM 676 N N . PHE A 1 87 ? -1.325 5.919 9.476 1.00 66.31 87 PHE A N 1
ATOM 677 C CA . PHE A 1 87 ? -0.244 5.772 8.495 1.00 66.31 87 PHE A CA 1
ATOM 678 C C . PHE A 1 87 ? -0.482 6.524 7.172 1.00 66.31 87 PHE A C 1
ATOM 680 O O . PHE A 1 87 ? 0.492 6.899 6.525 1.00 66.31 87 PHE A O 1
ATOM 687 N N . GLY A 1 88 ? -1.736 6.726 6.748 1.00 58.53 88 GLY A N 1
ATOM 688 C CA . GLY A 1 88 ? -2.068 7.374 5.465 1.00 58.53 88 GLY A CA 1
ATOM 689 C C . GLY A 1 88 ? -2.409 8.865 5.570 1.00 58.53 88 GLY A C 1
ATOM 690 O O . GLY A 1 88 ? -2.174 9.630 4.635 1.00 58.53 88 GLY A O 1
ATOM 691 N N . GLY A 1 89 ? -2.851 9.320 6.744 1.00 55.41 89 GLY A N 1
ATOM 692 C CA . GLY A 1 89 ? -3.133 10.722 7.007 1.00 55.41 89 GLY A CA 1
ATOM 693 C C . GLY A 1 89 ? -3.143 11.005 8.501 1.00 55.41 89 GLY A C 1
ATOM 694 O O . GLY A 1 89 ? -3.807 10.317 9.270 1.00 55.41 89 GLY A O 1
ATOM 695 N N . ALA A 1 90 ? -2.453 12.068 8.916 1.00 46.53 90 ALA A N 1
ATOM 696 C CA . ALA A 1 90 ? -2.559 12.642 10.257 1.00 46.53 90 ALA A CA 1
ATOM 697 C C . ALA A 1 90 ? -3.920 13.341 10.445 1.00 46.53 90 ALA A C 1
ATOM 699 O O . ALA A 1 90 ? -3.987 14.517 10.801 1.00 46.53 90 ALA A O 1
ATOM 700 N N . LYS A 1 91 ? -5.029 12.652 10.150 1.00 49.06 91 LYS A N 1
ATOM 701 C CA . LYS A 1 91 ? -6.361 13.163 10.451 1.00 49.06 91 LYS A CA 1
ATOM 702 C C . LYS A 1 91 ? -6.597 12.948 11.937 1.00 49.06 91 LYS A C 1
ATOM 704 O O . LYS A 1 91 ? -7.027 11.891 12.384 1.00 49.06 91 LYS A O 1
ATOM 709 N N . THR A 1 92 ? -6.219 13.981 12.679 1.00 43.59 92 THR A N 1
ATOM 710 C CA . THR A 1 92 ? -6.707 14.350 14.005 1.00 43.59 92 THR A CA 1
ATOM 711 C C . THR A 1 92 ? -8.055 13.706 14.307 1.00 43.59 92 THR A C 1
ATOM 713 O O . THR A 1 92 ? -9.037 13.950 13.608 1.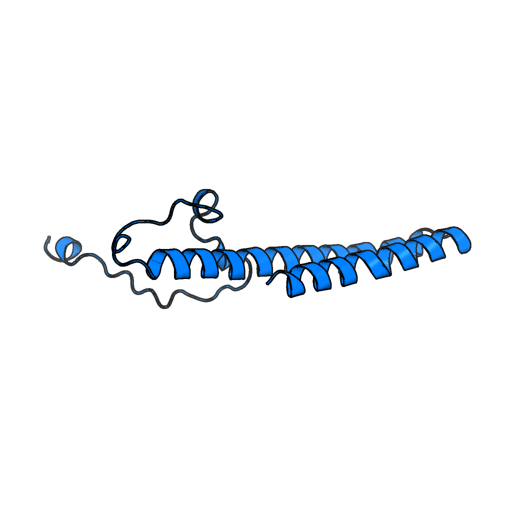00 43.59 92 THR A O 1
ATOM 716 N N . CYS A 1 93 ? -8.110 12.912 15.375 1.00 43.22 93 CYS A N 1
ATOM 717 C CA . CYS A 1 93 ? -9.362 12.480 15.978 1.00 43.22 93 CYS A CA 1
ATOM 718 C C . CYS A 1 93 ? -10.309 13.684 16.158 1.00 43.22 93 CYS A C 1
ATOM 720 O O . CYS A 1 93 ? -9.967 14.591 16.919 1.00 43.22 93 CYS A O 1
ATOM 722 N N . PRO A 1 94 ? -11.539 13.685 15.615 1.00 42.25 94 PRO A N 1
ATOM 723 C CA . PRO A 1 94 ? -12.657 14.299 16.307 1.00 42.25 94 PRO A CA 1
ATOM 724 C C . PRO A 1 94 ? -13.080 13.276 17.363 1.00 42.25 94 PRO A C 1
ATOM 726 O O . PRO A 1 94 ? -13.982 12.467 17.175 1.00 42.25 94 PRO A O 1
ATOM 729 N N . GLY A 1 95 ? -12.292 13.211 18.425 1.00 42.19 95 GLY A N 1
ATOM 730 C CA . GLY A 1 95 ? -12.421 12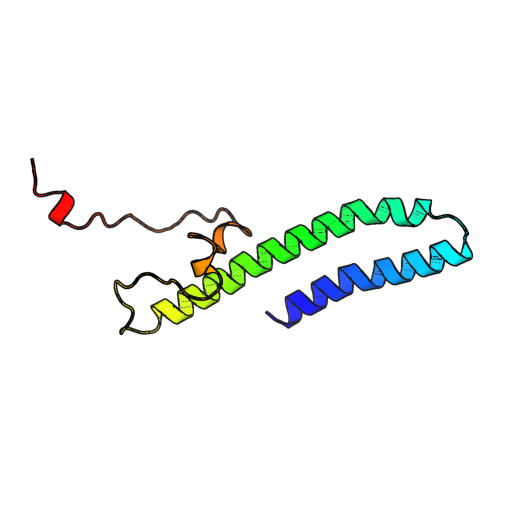.214 19.471 1.00 42.19 95 GLY A CA 1
ATOM 731 C C . GLY A 1 95 ? -11.980 12.844 20.764 1.00 42.19 95 GLY A C 1
ATOM 732 O O . GLY A 1 95 ? -10.950 12.480 21.317 1.00 42.19 95 GLY A O 1
ATOM 733 N N . SER A 1 96 ? -12.754 13.841 21.183 1.00 43.25 96 SER A N 1
ATOM 734 C CA . SER A 1 96 ? -13.011 14.152 22.577 1.00 43.25 96 SER A CA 1
ATOM 735 C C . SER A 1 96 ? -12.828 12.877 23.390 1.00 43.25 96 SER A C 1
ATOM 737 O O . SER A 1 96 ? -13.621 11.940 23.272 1.00 43.25 96 SER A O 1
ATOM 739 N N . TYR A 1 97 ? -11.755 12.809 24.171 1.00 41.88 97 TYR A N 1
ATOM 740 C CA . TYR A 1 97 ? -11.704 11.889 25.286 1.00 41.88 97 TYR A CA 1
ATOM 741 C C . TYR A 1 97 ? -12.912 12.275 26.140 1.00 41.88 97 TYR A C 1
ATOM 743 O O . TYR A 1 97 ? -12.864 13.259 26.877 1.00 41.88 97 TYR A O 1
ATOM 751 N N . HIS A 1 98 ? -14.034 11.570 25.992 1.00 38.22 98 HIS A N 1
ATOM 752 C CA . HIS A 1 98 ? -14.999 11.498 27.070 1.00 38.22 98 HIS A CA 1
ATOM 753 C C . HIS A 1 98 ? -14.249 10.798 28.193 1.00 38.22 98 HIS A C 1
ATOM 755 O O . HIS A 1 98 ? -14.209 9.575 28.289 1.00 38.22 98 HIS A O 1
ATOM 761 N N . VAL A 1 99 ? -13.556 11.610 28.987 1.00 50.16 99 VAL A N 1
ATOM 762 C CA . VAL A 1 99 ? -13.139 11.244 30.324 1.00 50.16 99 VAL A CA 1
ATOM 763 C C . VAL A 1 99 ? -14.416 10.727 30.993 1.00 50.16 99 VAL A C 1
ATOM 765 O O . VAL A 1 99 ? -15.416 11.453 30.993 1.00 50.16 99 VAL A O 1
ATOM 768 N N . PRO A 1 100 ? -14.451 9.474 31.473 1.00 43.03 100 PRO A N 1
ATOM 769 C CA . PRO A 1 100 ? -15.616 8.960 32.175 1.00 43.03 100 PRO A CA 1
ATOM 770 C C . PRO A 1 100 ? -15.974 9.930 33.303 1.00 43.03 100 PRO A C 1
ATOM 772 O O . PRO A 1 100 ? -15.076 10.388 34.007 1.00 43.03 100 PRO A O 1
ATOM 775 N N . ALA A 1 101 ? -17.258 10.243 33.495 1.00 44.59 101 ALA A N 1
ATOM 776 C CA . ALA A 1 101 ? -17.712 11.181 34.532 1.00 44.59 101 ALA A CA 1
ATOM 777 C C . ALA A 1 101 ? -17.175 10.838 35.944 1.00 44.59 101 ALA A C 1
ATOM 779 O O . ALA A 1 101 ? -17.006 11.713 36.787 1.00 44.59 101 ALA A O 1
ATOM 780 N N . TRP A 1 102 ? -16.812 9.575 36.178 1.00 44.47 102 TRP A N 1
ATOM 781 C CA . TRP A 1 102 ? -16.192 9.080 37.410 1.00 44.47 102 TRP A CA 1
ATOM 782 C C . TRP A 1 102 ? -14.767 9.598 37.673 1.00 44.47 102 TRP A C 1
ATOM 784 O O . TRP A 1 102 ? -14.311 9.545 38.808 1.00 44.47 102 TRP A O 1
ATOM 794 N N . LEU A 1 103 ? -14.067 10.114 36.658 1.00 43.69 103 LEU A N 1
ATOM 795 C CA . LEU A 1 103 ? -12.737 10.729 36.790 1.00 43.69 103 LEU A CA 1
ATOM 796 C C . LEU A 1 103 ? -12.802 12.229 37.146 1.00 43.69 103 LEU A C 1
ATOM 798 O O . LEU A 1 103 ? -11.760 12.843 37.343 1.00 43.69 103 LEU A O 1
ATOM 802 N N . GLN A 1 104 ? -14.002 12.821 37.233 1.00 49.22 104 GLN A N 1
ATOM 803 C CA . GLN A 1 104 ? -14.215 14.227 37.620 1.00 49.22 104 GLN A CA 1
ATOM 804 C C . GLN A 1 104 ? -14.819 14.386 39.028 1.00 49.22 104 GLN A C 1
ATOM 806 O O . GLN A 1 104 ? -14.890 15.498 39.540 1.00 49.22 104 GLN A O 1
ATOM 811 N N . ALA A 1 105 ? -15.230 13.292 39.676 1.00 41.09 105 ALA A N 1
ATOM 812 C CA . ALA A 1 105 ? -15.901 13.301 40.978 1.00 41.09 105 ALA A CA 1
ATOM 813 C C . ALA A 1 105 ? -14.972 12.893 42.138 1.00 41.09 105 ALA A C 1
ATOM 815 O O . ALA A 1 105 ? -15.363 12.118 43.010 1.00 41.09 105 ALA A O 1
ATOM 816 N N . GLY A 1 106 ? -13.730 13.379 42.145 1.00 46.81 106 GLY A N 1
ATOM 817 C CA . GLY A 1 106 ? -12.763 13.001 43.172 1.00 46.81 106 GLY A CA 1
ATOM 818 C C . GLY A 1 106 ? -11.553 13.916 43.248 1.00 46.81 106 GLY A C 1
ATOM 819 O O . GLY A 1 106 ? -10.469 13.475 42.891 1.00 46.81 106 GLY A O 1
ATOM 820 N N . THR A 1 107 ? -11.778 15.168 43.658 1.00 39.06 107 THR A N 1
ATOM 821 C CA . THR A 1 107 ? -11.070 15.947 44.703 1.00 39.06 107 THR A CA 1
ATOM 822 C C . THR A 1 107 ? -11.584 17.376 44.669 1.00 39.06 107 THR A C 1
ATOM 824 O O . THR A 1 107 ? -11.513 17.974 43.572 1.00 39.06 107 THR A O 1
#

Radius of gyration: 21.66 Å; chains: 1; bounding box: 48×24×70 Å

Sequence (107 aa):
MTHVLIVTAAVAAAPFVVLWGISLVVANASIVDLFWGPSFAMVAWAVGMYFETVGDLQLRRFKADLANEGLVMDQGLWRYTRHPNYFGGAKTCPGSYHVPAWLQAGT

pLDDT: mean 74.46, std 14.74, range [38.22, 87.69]